Protein AF-A0A8R1DKI5-F1 (afdb_monomer_lite)

InterPro domains:
  IPR029066 PLP-binding barrel [SSF51419] (55-101)

Structure (mmCIF, N/CA/C/O backbone):
data_AF-A0A8R1DKI5-F1
#
_entry.id   AF-A0A8R1DKI5-F1
#
loop_
_atom_site.group_PDB
_atom_site.id
_atom_site.type_symbol
_atom_site.label_atom_id
_atom_site.label_alt_id
_atom_site.label_comp_id
_atom_site.label_asym_id
_atom_site.label_entity_id
_atom_site.label_seq_id
_atom_site.pdbx_PDB_ins_code
_atom_site.Cartn_x
_atom_site.Cartn_y
_atom_site.Cartn_z
_atom_site.occupancy
_atom_site.B_iso_or_equiv
_atom_site.auth_seq_id
_atom_site.auth_comp_id
_atom_site.auth_asym_id
_atom_site.auth_atom_id
_atom_site.pdbx_PDB_model_num
ATOM 1 N N . MET A 1 1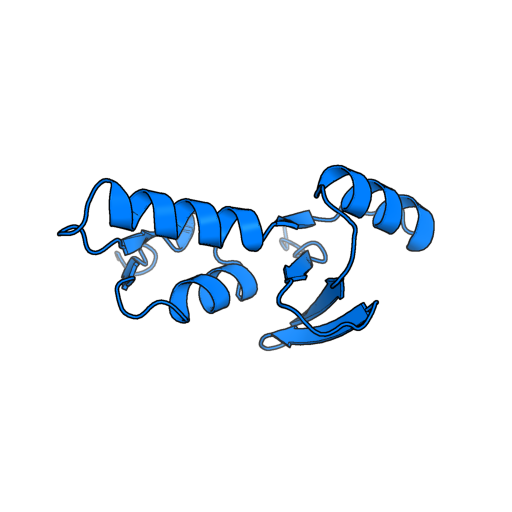 ? -4.180 -26.587 -8.953 1.00 37.59 1 MET A N 1
ATOM 2 C CA . MET A 1 1 ? -3.741 -25.347 -9.628 1.00 37.59 1 MET A CA 1
ATOM 3 C C . MET A 1 1 ? -2.994 -24.506 -8.605 1.00 37.59 1 MET A C 1
ATOM 5 O O . MET A 1 1 ? -3.625 -23.981 -7.695 1.00 37.59 1 MET A O 1
ATOM 9 N N . VAL A 1 2 ? -1.662 -24.479 -8.666 1.00 36.81 2 VAL A N 1
ATOM 10 C CA . VAL A 1 2 ? -0.843 -23.683 -7.738 1.00 36.81 2 VAL A CA 1
ATOM 11 C C . VAL A 1 2 ? -1.032 -22.215 -8.114 1.00 36.81 2 VAL A C 1
ATOM 13 O O . VAL A 1 2 ? -0.759 -21.827 -9.248 1.00 36.81 2 VAL A O 1
ATOM 16 N N . ARG A 1 3 ? -1.575 -21.405 -7.201 1.00 41.00 3 ARG A N 1
ATOM 17 C CA . ARG A 1 3 ? -1.666 -19.955 -7.398 1.00 41.00 3 ARG A CA 1
ATOM 18 C C . ARG A 1 3 ? -0.256 -19.392 -7.268 1.00 41.00 3 ARG A C 1
ATOM 20 O O . ARG A 1 3 ? 0.228 -19.197 -6.159 1.00 41.00 3 ARG A O 1
ATOM 27 N N . HIS A 1 4 ? 0.413 -19.171 -8.393 1.00 43.69 4 HIS A N 1
ATOM 28 C CA . HIS A 1 4 ? 1.669 -18.435 -8.391 1.00 43.69 4 HIS A CA 1
ATOM 29 C C . HIS A 1 4 ? 1.368 -16.974 -8.077 1.00 43.69 4 HIS A C 1
ATOM 31 O O . HIS A 1 4 ? 0.574 -16.322 -8.758 1.00 43.69 4 HIS A O 1
ATOM 37 N N . ARG A 1 5 ? 1.961 -16.483 -6.992 1.00 52.56 5 ARG A N 1
ATOM 38 C CA . ARG A 1 5 ? 1.840 -15.091 -6.589 1.00 52.56 5 ARG A CA 1
ATOM 39 C C . ARG A 1 5 ? 2.610 -14.247 -7.598 1.00 52.56 5 ARG A C 1
ATOM 41 O O . ARG A 1 5 ? 3.806 -14.461 -7.779 1.00 52.56 5 ARG A O 1
ATOM 48 N N . LEU A 1 6 ? 1.911 -13.349 -8.288 1.00 51.59 6 LEU A N 1
ATOM 49 C CA . LEU A 1 6 ? 2.558 -12.432 -9.223 1.00 51.59 6 LEU A CA 1
ATOM 50 C C . LEU A 1 6 ? 3.543 -11.536 -8.457 1.00 51.59 6 LEU A C 1
ATOM 52 O O . LEU A 1 6 ? 3.275 -11.208 -7.296 1.00 51.59 6 LEU A O 1
ATOM 56 N N . PRO A 1 7 ? 4.672 -11.152 -9.074 1.00 56.69 7 PRO A N 1
ATOM 57 C CA . PRO A 1 7 ? 5.612 -10.229 -8.456 1.00 56.69 7 PRO A CA 1
ATOM 58 C C . PRO A 1 7 ? 4.897 -8.910 -8.132 1.00 56.69 7 PRO A C 1
ATOM 60 O O . PRO A 1 7 ? 4.245 -8.312 -8.993 1.00 56.69 7 PRO A O 1
ATOM 63 N N . SER A 1 8 ? 4.986 -8.484 -6.871 1.00 54.50 8 SER A N 1
ATOM 64 C CA . SER A 1 8 ? 4.444 -7.217 -6.386 1.00 54.50 8 SER A CA 1
ATOM 65 C C . SER A 1 8 ? 5.543 -6.157 -6.353 1.00 54.50 8 SER A C 1
ATOM 67 O O . SER A 1 8 ? 6.670 -6.410 -5.929 1.00 54.50 8 SER A O 1
ATOM 69 N N . SER A 1 9 ? 5.216 -4.958 -6.829 1.00 57.88 9 SER A N 1
ATOM 70 C CA . SER A 1 9 ? 6.026 -3.753 -6.638 1.00 57.88 9 SER A CA 1
ATOM 71 C C . SER A 1 9 ? 5.224 -2.755 -5.806 1.00 57.88 9 SER A C 1
ATOM 73 O O . SER A 1 9 ? 4.026 -2.563 -6.039 1.00 57.88 9 SER A O 1
ATOM 75 N N . THR A 1 10 ? 5.879 -2.140 -4.828 1.00 54.94 10 THR A N 1
ATOM 76 C CA . THR A 1 10 ? 5.260 -1.219 -3.865 1.00 54.94 10 THR A CA 1
ATOM 77 C C . THR A 1 10 ? 5.909 0.143 -4.017 1.00 54.94 10 THR A C 1
ATOM 79 O O . THR A 1 10 ? 7.070 0.232 -4.364 1.00 54.94 10 THR A O 1
ATOM 82 N N . TYR A 1 11 ? 5.189 1.225 -3.776 1.00 52.53 11 TYR A N 1
ATOM 83 C CA . TYR A 1 11 ? 5.736 2.581 -3.809 1.00 52.53 11 TYR A CA 1
ATOM 84 C C . TYR A 1 11 ? 5.692 3.201 -2.411 1.00 52.53 11 TYR A C 1
ATOM 86 O O . TYR A 1 11 ? 4.684 3.029 -1.744 1.00 52.53 11 TYR A O 1
ATOM 94 N N . TYR A 1 12 ? 6.714 3.936 -1.972 1.00 47.25 12 TYR A N 1
ATOM 95 C CA . TYR A 1 12 ? 6.698 4.729 -0.732 1.00 47.25 12 TYR A CA 1
ATOM 96 C C . TYR A 1 12 ? 7.371 6.085 -1.000 1.00 47.25 12 TYR A C 1
ATOM 98 O O . TYR A 1 12 ? 8.302 6.155 -1.797 1.00 47.25 12 TYR A O 1
ATOM 106 N N . THR A 1 13 ? 6.917 7.176 -0.376 1.00 43.81 13 THR A N 1
ATOM 107 C CA . THR A 1 13 ? 7.620 8.476 -0.427 1.00 43.81 13 THR A CA 1
ATOM 108 C C . THR A 1 13 ? 7.462 9.261 0.869 1.00 43.81 13 THR A C 1
ATOM 110 O O . THR A 1 13 ? 6.373 9.739 1.182 1.00 43.81 13 THR A O 1
ATOM 113 N N . PRO A 1 14 ? 8.576 9.483 1.579 1.00 46.34 14 PRO A N 1
ATOM 114 C CA . PRO A 1 14 ? 8.761 10.673 2.403 1.00 46.34 14 PRO A CA 1
ATOM 115 C C . PRO A 1 14 ? 10.112 11.350 2.125 1.00 46.34 14 PRO A C 1
ATOM 117 O O . PRO A 1 14 ? 11.020 10.772 1.531 1.00 46.34 14 PRO A O 1
ATOM 120 N N . ALA A 1 15 ? 10.210 12.619 2.529 1.00 40.31 15 ALA A N 1
ATOM 121 C CA . ALA A 1 15 ? 11.231 13.572 2.095 1.00 40.31 15 ALA A CA 1
ATOM 122 C C . ALA A 1 15 ? 12.684 13.117 2.357 1.00 40.31 15 ALA A C 1
ATOM 124 O O . ALA A 1 15 ? 13.049 12.877 3.507 1.00 40.31 15 ALA A O 1
ATOM 125 N N . GLY A 1 16 ? 13.516 13.086 1.299 1.00 44.72 16 GLY A N 1
ATOM 126 C CA . GLY A 1 16 ? 14.975 12.924 1.429 1.00 44.72 16 GLY A CA 1
ATOM 127 C C . GLY A 1 16 ? 15.762 12.185 0.328 1.00 44.72 16 GLY A C 1
ATOM 128 O O . GLY A 1 16 ? 16.975 12.167 0.458 1.00 44.72 16 GLY A O 1
ATOM 129 N N . GLU A 1 17 ? 15.119 11.642 -0.722 1.00 51.38 17 GLU A N 1
ATOM 130 C CA . GLU A 1 17 ? 15.697 10.941 -1.912 1.00 51.38 17 GLU A CA 1
ATOM 131 C C . GLU A 1 17 ? 16.577 9.690 -1.652 1.00 51.38 17 GLU A C 1
ATOM 133 O O . GLU A 1 17 ? 17.573 9.748 -0.930 1.00 51.38 17 GLU A O 1
ATOM 138 N N . PRO A 1 18 ? 16.230 8.521 -2.243 1.00 50.69 18 PRO A N 1
ATOM 139 C CA . PRO A 1 18 ? 16.868 8.071 -3.498 1.00 50.69 18 PRO A CA 1
ATOM 140 C C . PRO A 1 18 ? 15.929 7.303 -4.467 1.00 50.69 18 PRO A C 1
ATOM 142 O O . PRO A 1 18 ? 14.863 6.831 -4.088 1.00 50.69 18 PRO A O 1
ATOM 145 N N . GLU A 1 19 ? 16.363 7.143 -5.724 1.00 57.66 19 GLU A N 1
ATOM 146 C CA . GLU A 1 19 ? 15.528 6.772 -6.885 1.00 57.66 19 GLU A CA 1
ATOM 147 C C . GLU A 1 19 ? 14.969 5.329 -6.879 1.00 57.66 19 GLU A C 1
ATOM 149 O O . GLU A 1 19 ? 13.875 5.109 -7.386 1.00 57.66 19 GLU A O 1
ATOM 154 N N . TRP A 1 20 ? 15.666 4.348 -6.290 1.00 53.81 20 TRP A N 1
ATOM 155 C CA . TRP A 1 20 ? 15.218 2.947 -6.175 1.00 53.81 20 TRP A CA 1
ATOM 156 C C . TRP A 1 20 ? 15.771 2.292 -4.903 1.00 53.81 20 TRP A C 1
ATOM 158 O O . TRP A 1 20 ? 16.986 2.276 -4.697 1.00 53.81 20 TRP A O 1
ATOM 168 N N . SER A 1 21 ? 14.915 1.656 -4.100 1.00 57.22 21 SER A N 1
ATOM 169 C CA . SER A 1 21 ? 15.323 0.734 -3.034 1.00 57.22 21 SER A CA 1
ATOM 170 C C . SER A 1 21 ? 14.729 -0.658 -3.272 1.00 57.22 21 SER A C 1
ATOM 172 O O . SER A 1 21 ? 13.596 -0.826 -3.726 1.00 57.22 21 SER A O 1
ATOM 174 N N . ARG A 1 22 ? 15.519 -1.703 -3.000 1.00 58.12 22 ARG A N 1
ATOM 175 C CA . ARG A 1 22 ? 14.990 -3.063 -2.837 1.00 58.12 22 ARG A CA 1
ATOM 176 C C . ARG A 1 22 ? 14.837 -3.311 -1.354 1.00 58.12 22 ARG A C 1
ATOM 178 O O . ARG A 1 22 ? 15.830 -3.331 -0.632 1.00 58.12 22 ARG A O 1
ATOM 185 N N . GLU A 1 23 ? 13.607 -3.527 -0.930 1.00 64.56 23 GLU A N 1
ATOM 186 C CA . GLU A 1 23 ? 13.293 -3.805 0.462 1.00 64.56 23 GLU A CA 1
ATOM 187 C C . GLU A 1 23 ? 12.795 -5.242 0.593 1.00 64.56 23 GLU A C 1
ATOM 189 O O . GLU A 1 23 ? 12.071 -5.759 -0.265 1.00 64.56 23 GLU A O 1
ATOM 194 N N . GLN A 1 24 ? 13.228 -5.910 1.662 1.00 59.81 24 GLN A N 1
ATOM 195 C CA . GLN A 1 24 ? 12.722 -7.230 2.008 1.00 59.81 24 GLN A CA 1
ATOM 196 C C . GLN A 1 24 ? 11.540 -7.092 2.958 1.00 59.81 24 GLN A C 1
ATOM 198 O O . GLN A 1 24 ? 11.665 -6.538 4.049 1.00 59.81 24 GLN A O 1
ATOM 203 N N . PHE A 1 25 ? 10.402 -7.647 2.553 1.00 60.97 25 PHE A N 1
ATOM 204 C CA . PHE A 1 25 ? 9.213 -7.769 3.384 1.00 60.97 25 PHE A CA 1
ATOM 205 C C . PHE A 1 25 ? 8.883 -9.252 3.559 1.00 60.97 25 PHE A C 1
ATOM 207 O O . PHE A 1 25 ? 8.311 -9.900 2.678 1.00 60.97 25 PHE A O 1
ATOM 214 N N . GLY A 1 26 ? 9.275 -9.806 4.710 1.00 64.75 26 GLY A N 1
ATOM 215 C CA . GLY A 1 26 ? 9.267 -11.255 4.917 1.00 64.75 26 GLY A CA 1
ATOM 216 C C . GLY A 1 26 ? 10.220 -11.937 3.932 1.00 64.75 26 GLY A C 1
ATOM 217 O O . GLY A 1 26 ? 11.350 -11.496 3.769 1.00 64.75 26 GLY A O 1
ATOM 218 N N . GLU A 1 27 ? 9.756 -12.978 3.238 1.00 60.41 27 GLU A N 1
ATOM 219 C CA . GLU A 1 27 ? 10.537 -13.654 2.186 1.00 60.41 27 GLU A CA 1
ATOM 220 C C . GLU A 1 27 ? 10.457 -12.955 0.815 1.00 60.41 27 GLU A C 1
ATOM 222 O O . GLU A 1 27 ? 11.065 -13.405 -0.157 1.00 60.41 27 GLU A O 1
ATOM 227 N N . GLN A 1 28 ? 9.688 -11.867 0.693 1.00 60.62 28 GLN A N 1
ATOM 228 C CA . GLN A 1 28 ? 9.473 -11.195 -0.585 1.00 60.62 28 GLN A CA 1
ATOM 229 C C . GLN A 1 28 ? 10.396 -9.996 -0.745 1.00 60.62 28 GLN A C 1
ATOM 231 O O . GLN A 1 28 ? 10.415 -9.088 0.082 1.00 60.62 28 GLN A O 1
ATOM 236 N N . SER A 1 29 ? 11.126 -9.970 -1.857 1.00 59.69 29 SER A N 1
ATOM 237 C CA . SER A 1 29 ? 11.808 -8.760 -2.309 1.00 59.69 29 SER A CA 1
ATOM 238 C C . SER A 1 29 ? 10.828 -7.911 -3.103 1.00 59.69 29 SER A C 1
ATOM 240 O O . SER A 1 29 ? 10.291 -8.372 -4.110 1.00 59.69 29 SER A O 1
ATOM 242 N N . ILE A 1 30 ? 10.615 -6.679 -2.659 1.00 66.19 30 ILE A N 1
ATOM 243 C CA . ILE A 1 30 ? 9.770 -5.711 -3.347 1.00 66.19 30 ILE A CA 1
ATOM 244 C C . ILE A 1 30 ? 10.641 -4.556 -3.824 1.00 66.19 30 ILE A C 1
ATOM 246 O O . ILE A 1 30 ? 11.505 -4.057 -3.100 1.00 66.19 30 ILE A O 1
ATOM 250 N N . ALA A 1 31 ? 10.424 -4.155 -5.074 1.00 64.19 31 ALA A N 1
ATOM 251 C CA . ALA A 1 31 ? 10.986 -2.920 -5.592 1.00 64.19 31 ALA A CA 1
ATOM 252 C C . ALA A 1 31 ? 10.149 -1.758 -5.061 1.00 64.19 31 ALA A C 1
ATOM 254 O O . ALA A 1 31 ? 8.940 -1.724 -5.305 1.00 64.19 31 ALA A O 1
ATOM 255 N N . VAL A 1 32 ? 10.810 -0.853 -4.340 1.00 65.25 32 VAL A N 1
ATOM 256 C CA . VAL A 1 32 ? 10.252 0.406 -3.870 1.00 65.25 32 VAL A CA 1
ATOM 257 C C . VAL A 1 32 ? 10.873 1.539 -4.662 1.00 65.25 32 VAL A C 1
ATOM 259 O O . VAL A 1 32 ? 12.080 1.764 -4.632 1.00 65.25 32 VAL A O 1
ATOM 262 N N . LEU A 1 33 ? 10.041 2.238 -5.426 1.00 62.06 33 LEU A N 1
ATOM 263 C CA . LEU A 1 33 ? 10.462 3.451 -6.114 1.00 62.06 33 LEU A CA 1
ATOM 264 C C . LEU A 1 33 ? 10.095 4.627 -5.228 1.00 62.06 33 LEU A C 1
ATOM 266 O O . LEU A 1 33 ? 8.925 4.795 -4.903 1.00 62.06 33 LEU A O 1
ATOM 270 N N . SER A 1 34 ? 11.077 5.430 -4.850 1.00 56.69 34 SER A N 1
ATOM 271 C CA . SER A 1 34 ? 10.845 6.693 -4.157 1.00 56.69 34 SER A CA 1
ATOM 272 C C . SER A 1 34 ? 11.266 7.801 -5.119 1.00 56.69 34 SER A C 1
ATOM 274 O O . SER A 1 34 ? 12.384 7.794 -5.619 1.00 56.69 34 SER A O 1
ATOM 276 N N . GLY A 1 35 ? 10.361 8.715 -5.475 1.00 55.72 35 GLY A N 1
ATOM 277 C CA . GLY A 1 35 ? 10.673 9.756 -6.461 1.00 55.72 35 GLY A CA 1
ATOM 278 C C . GLY A 1 35 ? 9.454 10.390 -7.122 1.00 55.72 35 GLY A C 1
ATOM 279 O O . GLY A 1 35 ? 8.311 10.034 -6.826 1.00 55.72 35 GLY A O 1
ATOM 280 N N . ALA A 1 36 ? 9.713 11.325 -8.042 1.00 54.44 36 ALA A N 1
ATOM 281 C CA . ALA A 1 36 ? 8.746 12.221 -8.692 1.00 54.44 36 ALA A CA 1
ATOM 282 C C . ALA A 1 36 ? 7.692 11.549 -9.601 1.00 54.44 36 ALA A C 1
ATOM 284 O O . ALA A 1 36 ? 6.986 12.242 -10.335 1.00 54.44 36 ALA A O 1
ATOM 285 N N . TYR A 1 37 ? 7.546 10.225 -9.549 1.00 58.03 37 TYR A N 1
ATOM 286 C CA . TYR A 1 37 ? 6.459 9.511 -10.211 1.00 58.03 37 TYR A CA 1
ATOM 287 C C . TYR A 1 37 ? 5.167 9.759 -9.438 1.00 58.03 37 TYR A C 1
ATOM 289 O O . TYR A 1 37 ? 4.916 9.165 -8.393 1.00 58.03 37 TYR A O 1
ATOM 297 N N . ARG A 1 38 ? 4.345 10.681 -9.939 1.00 63.56 38 ARG A N 1
ATOM 298 C CA . ARG A 1 38 ? 3.142 11.152 -9.237 1.00 63.56 38 ARG A CA 1
ATOM 299 C C . ARG A 1 38 ? 1.925 10.240 -9.431 1.00 63.56 38 ARG A C 1
ATOM 301 O O . ARG A 1 38 ? 0.849 10.571 -8.939 1.00 63.56 38 ARG A O 1
ATOM 308 N N . ASN A 1 39 ? 2.058 9.128 -10.162 1.00 74.50 39 ASN A N 1
ATOM 309 C CA . ASN A 1 39 ? 0.922 8.310 -10.584 1.00 74.50 39 ASN A CA 1
ATOM 310 C C . ASN A 1 39 ? 1.271 6.805 -10.704 1.00 74.50 39 ASN A C 1
ATOM 312 O O . ASN A 1 39 ? 2.205 6.460 -11.436 1.00 74.50 39 ASN A O 1
ATOM 316 N N . PRO A 1 40 ? 0.493 5.882 -10.094 1.00 79.88 40 PRO A N 1
ATOM 317 C CA . PRO A 1 40 ? 0.691 4.432 -10.242 1.00 79.88 40 PRO A CA 1
ATOM 318 C C . PRO A 1 40 ? 0.616 3.927 -11.696 1.00 79.88 40 PRO A C 1
ATOM 320 O O . PRO A 1 40 ? 1.214 2.904 -12.024 1.00 79.88 40 PRO A O 1
ATOM 323 N N . ILE A 1 41 ? -0.069 4.643 -12.596 1.00 84.69 41 ILE A N 1
ATOM 324 C CA . ILE A 1 41 ? -0.118 4.316 -14.031 1.00 84.69 41 ILE A CA 1
ATOM 325 C C . ILE A 1 41 ? 1.246 4.541 -14.695 1.00 84.69 41 ILE A C 1
ATOM 327 O O . ILE A 1 41 ? 1.672 3.738 -15.523 1.00 84.69 41 ILE A O 1
ATOM 331 N N . GLU A 1 42 ? 1.939 5.627 -14.355 1.00 81.00 42 GLU A N 1
ATOM 332 C CA . GLU A 1 42 ? 3.264 5.931 -14.911 1.00 81.00 42 GLU A CA 1
ATOM 333 C C . GLU A 1 42 ? 4.306 4.936 -14.412 1.00 81.00 42 GLU A C 1
ATOM 335 O O . GLU A 1 42 ? 5.110 4.449 -15.202 1.00 81.00 42 GLU A O 1
ATOM 340 N N . MET A 1 43 ? 4.211 4.551 -13.138 1.00 78.44 43 MET A N 1
ATOM 341 C CA . MET A 1 43 ? 4.970 3.436 -12.581 1.00 78.44 43 MET A CA 1
ATOM 342 C C . MET A 1 43 ? 4.733 2.149 -13.378 1.00 78.44 43 MET A C 1
ATOM 344 O O . MET A 1 43 ? 5.686 1.511 -13.819 1.00 78.44 43 MET A O 1
ATOM 348 N N . ALA A 1 44 ? 3.470 1.769 -13.593 1.00 83.44 44 ALA A N 1
ATOM 349 C CA . ALA A 1 44 ? 3.155 0.554 -14.336 1.00 83.44 44 ALA A CA 1
ATOM 350 C C . ALA A 1 44 ? 3.757 0.586 -15.750 1.00 83.44 44 ALA A C 1
ATOM 352 O O . ALA A 1 44 ? 4.338 -0.400 -16.197 1.00 83.44 44 ALA A O 1
ATOM 353 N N . ARG A 1 45 ? 3.690 1.736 -16.435 1.00 84.31 45 ARG A N 1
ATOM 354 C CA . ARG A 1 45 ? 4.339 1.927 -17.742 1.00 84.31 45 ARG A CA 1
ATOM 355 C C . ARG A 1 45 ? 5.857 1.784 -17.660 1.00 84.31 45 ARG A C 1
ATOM 357 O O . ARG A 1 45 ? 6.431 1.113 -18.511 1.00 84.31 45 ARG A O 1
ATOM 364 N N . HIS A 1 46 ? 6.490 2.381 -16.651 1.00 78.62 46 HIS A N 1
ATOM 365 C CA . HIS A 1 46 ? 7.931 2.275 -16.443 1.00 78.62 46 HIS A CA 1
ATOM 366 C C . HIS A 1 46 ? 8.356 0.815 -16.232 1.00 78.62 46 HIS A C 1
ATOM 368 O O . HIS A 1 46 ? 9.232 0.322 -16.935 1.00 78.62 46 HIS A O 1
ATOM 374 N N . VAL A 1 47 ? 7.703 0.098 -15.312 1.00 77.50 47 VAL A N 1
ATOM 375 C CA . VAL A 1 47 ? 7.995 -1.318 -15.034 1.00 77.50 47 VAL A CA 1
ATOM 376 C C . VAL A 1 47 ? 7.807 -2.170 -16.289 1.00 77.50 47 VAL A C 1
ATOM 378 O O . VAL A 1 47 ? 8.685 -2.964 -16.622 1.00 77.50 47 VAL A O 1
ATOM 381 N N . ALA A 1 48 ? 6.712 -1.967 -17.029 1.00 82.06 48 ALA A N 1
ATOM 382 C CA . ALA A 1 48 ? 6.450 -2.695 -18.269 1.00 82.06 48 ALA A CA 1
ATOM 383 C C . ALA A 1 48 ? 7.531 -2.459 -19.340 1.00 82.06 48 ALA A C 1
ATOM 385 O O . ALA A 1 48 ? 7.906 -3.396 -20.040 1.00 82.06 48 ALA A O 1
ATOM 386 N N . ALA A 1 49 ? 8.049 -1.232 -19.457 1.00 81.94 49 ALA A N 1
ATOM 387 C CA . ALA A 1 49 ? 9.110 -0.900 -20.407 1.00 81.94 49 ALA A CA 1
ATOM 388 C C . ALA A 1 49 ? 10.488 -1.447 -19.984 1.00 81.94 49 ALA A C 1
ATOM 390 O O . ALA A 1 49 ? 11.270 -1.855 -20.839 1.00 81.94 49 ALA A O 1
ATOM 391 N N . SER A 1 50 ? 10.780 -1.476 -18.679 1.00 72.94 50 SER A N 1
ATOM 392 C CA . SER A 1 50 ? 12.111 -1.796 -18.141 1.00 72.94 50 SER A CA 1
ATOM 393 C C . SER A 1 50 ? 12.328 -3.282 -17.824 1.00 72.94 50 SER A C 1
ATOM 395 O O . SER A 1 50 ? 13.460 -3.757 -17.871 1.00 72.94 50 SER A O 1
ATOM 397 N N . CYS A 1 51 ? 11.282 -4.043 -17.480 1.00 68.12 51 CYS A N 1
ATOM 398 C CA . CYS A 1 51 ? 11.446 -5.418 -16.985 1.00 68.12 51 CYS A CA 1
ATOM 399 C C . CYS A 1 51 ? 11.736 -6.468 -18.069 1.00 68.12 51 CYS A C 1
ATOM 401 O O . CYS A 1 51 ? 12.079 -7.596 -17.714 1.00 68.12 51 CYS A O 1
ATOM 403 N N . GLY A 1 52 ? 11.544 -6.158 -19.360 1.00 65.69 52 GLY A N 1
ATOM 404 C CA . GLY A 1 52 ? 11.737 -7.100 -20.481 1.00 65.69 52 GLY A CA 1
ATOM 405 C C . GLY A 1 52 ? 10.857 -8.364 -20.437 1.00 65.69 52 GLY A C 1
ATOM 406 O O . GLY A 1 52 ? 10.948 -9.227 -21.308 1.00 65.69 52 GLY A O 1
ATOM 407 N N . SER A 1 53 ? 10.003 -8.481 -19.420 1.00 74.50 53 SER A N 1
ATOM 408 C CA . SER A 1 53 ? 9.095 -9.590 -19.166 1.00 74.50 53 SER A CA 1
ATOM 409 C C . SER A 1 53 ? 7.683 -9.183 -19.555 1.00 74.50 53 SER A C 1
ATOM 411 O O . SER A 1 53 ? 7.213 -8.112 -19.183 1.00 74.50 53 SER A O 1
ATOM 413 N N . HIS A 1 54 ? 6.985 -10.076 -20.252 1.00 78.12 54 HIS A N 1
ATOM 414 C CA . HIS A 1 54 ? 5.576 -9.906 -20.617 1.00 78.12 54 HIS A CA 1
ATOM 415 C C . HIS A 1 54 ? 4.618 -10.514 -19.578 1.00 78.12 54 HIS A C 1
ATOM 417 O O . HIS A 1 54 ? 3.425 -10.654 -19.841 1.00 78.12 54 HIS A O 1
ATOM 423 N N . GLN A 1 55 ? 5.129 -10.930 -18.414 1.00 79.69 55 GLN A N 1
ATOM 424 C CA . GLN A 1 55 ? 4.295 -11.472 -17.343 1.00 79.69 55 GLN A CA 1
ATOM 425 C C . GLN A 1 55 ? 3.488 -10.356 -16.663 1.00 79.69 55 GLN A C 1
ATOM 427 O O . GLN A 1 55 ? 4.009 -9.254 -16.477 1.00 79.69 55 GLN A O 1
ATOM 432 N N . PRO A 1 56 ? 2.235 -10.624 -16.255 1.00 82.19 56 PRO A N 1
ATOM 433 C CA . PRO A 1 56 ? 1.445 -9.650 -15.516 1.00 82.19 56 PRO A CA 1
ATOM 434 C C . PRO A 1 56 ? 2.076 -9.359 -14.146 1.00 82.19 56 PRO A C 1
ATOM 436 O O . PRO A 1 56 ? 2.643 -10.242 -13.501 1.00 82.19 56 PRO A O 1
ATOM 439 N N . PHE A 1 57 ? 1.935 -8.118 -13.686 1.00 81.56 57 PHE A N 1
ATOM 440 C CA . PHE A 1 57 ? 2.445 -7.645 -12.399 1.00 81.56 57 PHE A CA 1
ATOM 441 C C . PHE A 1 57 ? 1.430 -6.716 -11.722 1.00 81.56 57 PHE A C 1
ATOM 443 O O . PHE A 1 57 ? 0.520 -6.194 -12.370 1.00 81.56 57 PHE A O 1
ATOM 450 N N . PHE A 1 58 ? 1.591 -6.505 -10.413 1.00 83.38 58 PHE A N 1
ATOM 451 C CA . PHE A 1 58 ? 0.785 -5.559 -9.637 1.00 83.38 58 PHE A CA 1
ATOM 452 C C . PHE A 1 58 ? 1.610 -4.342 -9.209 1.00 83.38 58 PHE A C 1
ATOM 454 O O . PHE A 1 58 ? 2.791 -4.467 -8.884 1.00 83.38 58 PHE A O 1
ATOM 461 N N . VAL A 1 59 ? 0.952 -3.181 -9.151 1.00 82.06 59 VAL A N 1
ATOM 462 C CA . VAL A 1 59 ? 1.493 -1.931 -8.597 1.00 82.06 59 VAL A CA 1
ATOM 463 C C . VAL A 1 59 ? 0.628 -1.507 -7.414 1.00 82.06 59 VAL A C 1
ATOM 465 O O . VAL A 1 59 ? -0.593 -1.422 -7.547 1.00 82.06 59 VAL A O 1
ATOM 468 N N . MET A 1 60 ? 1.254 -1.232 -6.269 1.00 83.56 60 MET A N 1
ATOM 469 C CA . MET A 1 60 ? 0.580 -0.739 -5.066 1.00 83.56 60 MET A CA 1
ATOM 470 C C . MET A 1 60 ? 0.944 0.725 -4.787 1.00 83.56 60 MET A C 1
ATOM 472 O O . MET A 1 60 ? 2.114 1.049 -4.591 1.00 83.56 60 MET A O 1
ATOM 476 N N . ASP A 1 61 ? -0.068 1.595 -4.722 1.00 85.31 61 ASP A N 1
ATOM 477 C CA . ASP A 1 61 ? 0.064 2.987 -4.269 1.00 85.31 61 ASP A CA 1
ATOM 478 C C . ASP A 1 61 ? -0.123 3.054 -2.742 1.00 85.31 61 ASP A C 1
ATOM 480 O O . ASP A 1 61 ? -1.250 3.090 -2.241 1.00 85.31 61 ASP A O 1
ATOM 484 N N . VAL A 1 62 ? 0.981 3.047 -1.989 1.00 80.75 62 VAL A N 1
ATOM 485 C CA . VAL A 1 62 ? 0.943 3.150 -0.516 1.00 80.75 62 VAL A CA 1
ATOM 486 C C . VAL A 1 62 ? 0.446 4.511 -0.060 1.00 80.75 62 VAL A C 1
ATOM 488 O O . VAL A 1 62 ? -0.324 4.589 0.895 1.00 80.75 62 VAL A O 1
ATOM 491 N N . ALA A 1 63 ? 0.787 5.577 -0.781 1.00 79.56 63 ALA A N 1
ATOM 492 C CA . ALA A 1 63 ? 0.328 6.912 -0.436 1.00 79.56 63 ALA A CA 1
ATOM 493 C C . ALA A 1 63 ? -1.208 7.012 -0.533 1.00 79.56 63 ALA A C 1
ATOM 495 O O . ALA A 1 63 ? -1.835 7.727 0.247 1.00 79.56 63 ALA A O 1
ATOM 496 N N . ALA A 1 64 ? -1.853 6.277 -1.446 1.00 86.25 64 ALA A N 1
ATOM 497 C CA . ALA A 1 64 ? -3.315 6.174 -1.480 1.00 86.25 64 ALA A CA 1
ATOM 498 C C . ALA A 1 64 ? -3.895 5.480 -0.241 1.00 86.25 64 ALA A C 1
ATOM 500 O O . ALA A 1 64 ? -4.949 5.898 0.244 1.00 86.25 64 ALA A O 1
ATOM 501 N N . ILE A 1 65 ? -3.217 4.452 0.275 1.00 88.75 65 ILE A N 1
ATOM 502 C CA . ILE A 1 65 ? -3.620 3.750 1.500 1.00 88.75 65 ILE A CA 1
ATOM 503 C C . ILE A 1 65 ? -3.541 4.713 2.689 1.00 88.75 65 ILE A C 1
ATOM 505 O O . ILE A 1 65 ? -4.532 4.878 3.400 1.00 88.75 65 ILE A O 1
ATOM 509 N N . GLU A 1 66 ? -2.420 5.419 2.849 1.00 86.75 66 GLU A N 1
ATOM 510 C CA . GLU A 1 66 ? -2.230 6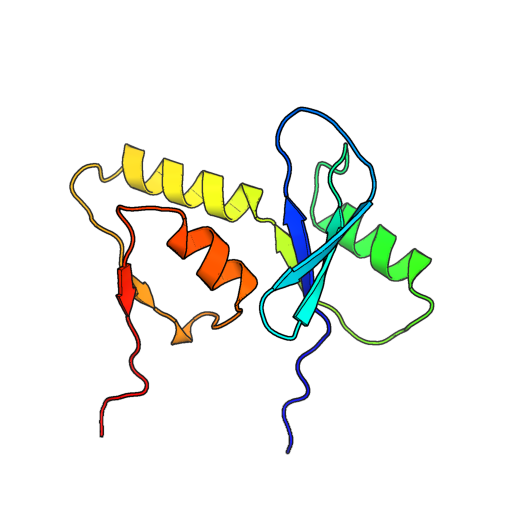.413 3.915 1.00 86.75 66 GLU A CA 1
ATOM 511 C C . GLU A 1 66 ? -3.262 7.544 3.841 1.00 86.75 66 GLU A C 1
ATOM 513 O O . GLU A 1 66 ? -3.938 7.829 4.830 1.00 86.75 66 GLU A O 1
ATOM 518 N N . ARG A 1 67 ? -3.483 8.128 2.652 1.00 89.69 67 ARG A N 1
ATOM 519 C CA . ARG A 1 67 ? -4.526 9.152 2.444 1.00 89.69 67 ARG A CA 1
ATOM 520 C C . ARG A 1 67 ? -5.914 8.647 2.836 1.00 89.69 67 ARG A C 1
ATOM 522 O O . ARG A 1 67 ? -6.729 9.414 3.348 1.00 89.69 67 ARG A O 1
ATOM 529 N N . ARG A 1 68 ? -6.214 7.369 2.581 1.00 92.62 68 ARG A N 1
ATOM 530 C CA . ARG A 1 68 ? -7.516 6.779 2.912 1.00 92.62 68 ARG A CA 1
ATOM 531 C C . ARG A 1 68 ? -7.676 6.546 4.411 1.00 92.62 68 ARG A C 1
ATOM 533 O O . ARG A 1 68 ? -8.774 6.771 4.918 1.00 92.62 68 ARG A O 1
ATOM 540 N N . LEU A 1 69 ? -6.615 6.125 5.099 1.00 92.31 69 LEU A N 1
ATOM 541 C CA . LEU A 1 69 ? -6.601 6.011 6.558 1.00 92.31 69 LEU A CA 1
ATOM 542 C C . LEU A 1 69 ? -6.789 7.378 7.214 1.00 92.31 69 LEU A C 1
ATOM 544 O O . LEU A 1 69 ? -7.634 7.517 8.093 1.00 92.31 69 LEU A O 1
ATOM 548 N N . GLU A 1 70 ? -6.084 8.398 6.728 1.00 92.62 70 GLU A N 1
ATOM 549 C CA . GLU A 1 70 ? -6.225 9.761 7.240 1.00 92.62 70 GLU A CA 1
ATOM 550 C C . GLU A 1 70 ? -7.649 10.294 7.046 1.00 92.62 70 GLU A C 1
ATOM 552 O O . GLU A 1 70 ? -8.284 10.762 7.990 1.00 92.62 70 GLU A O 1
ATOM 557 N N . ALA A 1 71 ? -8.217 10.126 5.849 1.00 95.06 71 ALA A N 1
ATOM 558 C CA . ALA A 1 71 ? -9.606 10.498 5.594 1.00 95.06 71 ALA A CA 1
ATOM 559 C C . ALA A 1 71 ? -10.586 9.770 6.532 1.00 95.06 71 ALA A C 1
ATOM 561 O O . ALA A 1 71 ? -11.556 10.365 7.000 1.00 95.06 71 ALA A O 1
ATOM 562 N N . LEU A 1 72 ? -10.339 8.491 6.833 1.00 94.44 72 LEU A N 1
ATOM 563 C CA . LEU A 1 72 ? -11.167 7.722 7.759 1.00 94.44 72 LEU A CA 1
ATOM 564 C C . LEU A 1 72 ? -11.080 8.276 9.189 1.00 94.44 72 LEU A C 1
ATOM 566 O O . LEU A 1 72 ? -12.120 8.424 9.828 1.00 94.44 72 LEU A O 1
ATOM 570 N N . ARG A 1 73 ? -9.882 8.642 9.661 1.00 93.38 73 ARG A N 1
ATOM 571 C CA . ARG A 1 73 ? -9.671 9.266 10.979 1.00 93.38 73 ARG A CA 1
ATOM 572 C C . ARG A 1 73 ? -10.382 10.609 11.098 1.00 93.38 73 ARG A C 1
ATOM 574 O O . ARG A 1 73 ? -11.057 10.855 12.094 1.00 93.38 73 ARG A O 1
ATOM 581 N N . VAL A 1 74 ? -10.286 11.447 10.065 1.00 95.56 74 VAL A N 1
ATOM 582 C CA . VAL A 1 74 ? -10.945 12.761 10.027 1.00 95.56 74 VAL A CA 1
ATOM 583 C C . VAL A 1 74 ? -12.468 12.617 10.019 1.00 95.56 74 VAL A C 1
ATOM 585 O O . VAL A 1 74 ? -13.159 13.298 10.775 1.00 95.56 74 VAL A O 1
ATOM 588 N N . CYS A 1 75 ? -13.011 11.722 9.190 1.00 97.50 75 CYS A N 1
ATOM 589 C CA . CYS A 1 75 ? -14.459 11.536 9.084 1.00 97.50 75 CYS A CA 1
ATOM 590 C C . CYS A 1 75 ? -15.062 10.785 10.281 1.00 97.50 75 CYS A C 1
ATOM 592 O O . CYS A 1 75 ? -16.214 11.031 10.639 1.00 97.50 75 CYS A O 1
ATOM 594 N N . PHE A 1 76 ? -14.309 9.872 10.899 1.00 95.69 76 PHE A N 1
ATOM 595 C CA . PHE A 1 76 ? -14.789 8.987 11.960 1.00 95.69 76 PHE A CA 1
ATOM 596 C C . PHE A 1 76 ? -13.782 8.887 13.120 1.00 95.69 76 PHE A C 1
ATOM 598 O O . PHE A 1 76 ? -13.263 7.806 13.396 1.00 95.69 76 PHE A O 1
ATOM 605 N N . PRO A 1 77 ? -13.557 9.965 13.891 1.00 93.25 77 PRO A N 1
ATOM 606 C CA . PRO A 1 77 ? -12.477 10.038 14.888 1.00 93.25 77 PRO A CA 1
ATOM 607 C C . PRO A 1 77 ? -12.609 9.057 16.063 1.00 93.25 77 PRO A C 1
ATOM 609 O O . PRO A 1 77 ? -11.673 8.868 16.831 1.00 93.25 77 PRO A O 1
ATOM 612 N N . ARG A 1 78 ? -13.786 8.446 16.243 1.00 94.44 78 ARG A N 1
ATOM 613 C CA . ARG A 1 78 ? -14.051 7.444 17.290 1.00 94.44 78 ARG A CA 1
ATOM 614 C C . ARG A 1 78 ? -14.048 6.005 16.766 1.00 94.44 78 ARG A C 1
ATOM 616 O O . ARG A 1 78 ? -14.150 5.076 17.563 1.00 94.44 78 ARG A O 1
ATOM 623 N N . LEU A 1 79 ? -13.979 5.813 15.448 1.00 93.12 79 LEU A N 1
ATOM 624 C CA . LEU A 1 79 ? -13.952 4.494 14.830 1.00 93.12 79 LEU A CA 1
ATOM 625 C C . LEU A 1 79 ? -12.533 3.932 14.911 1.00 93.12 79 LEU A C 1
ATOM 627 O O . LEU A 1 79 ? -11.590 4.568 14.456 1.00 93.12 79 LEU A O 1
ATOM 631 N N . ARG A 1 80 ? -12.398 2.710 15.428 1.00 91.12 80 ARG A N 1
ATOM 632 C CA . ARG A 1 80 ? -11.172 1.919 15.288 1.00 91.12 80 ARG A CA 1
ATOM 633 C C . ARG A 1 80 ? -11.355 0.939 14.1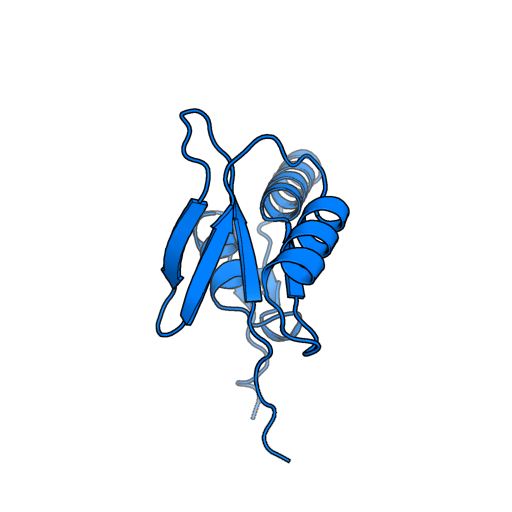33 1.00 91.12 80 ARG A C 1
ATOM 635 O O . ARG A 1 80 ? -12.123 -0.014 14.295 1.00 91.12 80 ARG A O 1
ATOM 642 N N . PRO A 1 81 ? -10.754 1.178 12.955 1.00 93.38 81 PRO A N 1
ATOM 643 C CA . PRO A 1 81 ? -10.929 0.291 11.818 1.00 93.38 81 PRO A CA 1
ATOM 644 C C . PRO A 1 81 ? -10.363 -1.105 12.104 1.00 93.38 81 PRO A C 1
ATOM 646 O O . PRO A 1 81 ? -9.334 -1.273 12.762 1.00 93.38 81 PRO A O 1
ATOM 649 N N . SER A 1 82 ? -11.037 -2.116 11.563 1.00 94.88 82 SER A N 1
ATOM 650 C CA . SER A 1 82 ? -10.522 -3.479 11.494 1.00 94.88 82 SER A CA 1
ATOM 651 C C . SER A 1 82 ? -10.435 -3.890 10.031 1.00 94.88 82 SER A C 1
ATOM 653 O O . SER A 1 82 ? -11.448 -3.929 9.331 1.00 94.88 82 SER A O 1
ATOM 655 N N . TYR A 1 83 ? -9.219 -4.110 9.537 1.00 94.31 83 TYR A N 1
ATOM 656 C CA . TYR A 1 83 ? -8.984 -4.497 8.155 1.00 94.31 83 TYR A CA 1
ATOM 657 C C . TYR A 1 83 ? -9.213 -5.998 7.982 1.00 94.31 83 TYR A C 1
ATOM 659 O O . TYR A 1 83 ? -8.545 -6.818 8.610 1.00 94.31 83 TYR A O 1
ATOM 667 N N . ALA A 1 84 ? -10.134 -6.364 7.094 1.00 94.06 84 ALA A N 1
ATOM 668 C CA . ALA A 1 84 ? -10.376 -7.757 6.753 1.00 94.06 84 ALA A CA 1
ATOM 669 C C . ALA A 1 84 ? -9.243 -8.297 5.863 1.00 94.06 84 ALA A C 1
ATOM 671 O O . ALA A 1 84 ? -9.168 -7.972 4.677 1.00 94.06 84 ALA A O 1
ATOM 672 N N . VAL A 1 85 ? -8.395 -9.173 6.413 1.00 89.69 85 VAL A N 1
ATOM 673 C CA . VAL A 1 85 ? -7.217 -9.741 5.720 1.00 89.69 85 VAL A CA 1
ATOM 674 C C . VAL A 1 85 ? -7.610 -10.479 4.436 1.00 89.69 85 VAL A C 1
ATOM 676 O O . VAL A 1 85 ? -6.883 -10.455 3.445 1.00 89.69 85 VAL A O 1
ATOM 679 N N . ALA A 1 86 ? -8.809 -11.065 4.414 1.00 88.38 86 ALA A N 1
ATOM 680 C CA . ALA A 1 86 ? -9.364 -11.751 3.251 1.00 88.38 86 ALA A CA 1
ATOM 681 C C . ALA A 1 86 ? -9.529 -10.853 2.005 1.00 88.38 86 ALA A C 1
ATOM 683 O O . ALA A 1 86 ? -9.588 -11.381 0.897 1.00 88.38 86 ALA A O 1
ATOM 684 N N . CYS A 1 87 ? -9.600 -9.524 2.158 1.00 89.56 87 CYS A N 1
ATOM 685 C CA . CYS A 1 87 ? -9.709 -8.596 1.028 1.00 89.56 87 CYS A CA 1
ATOM 686 C C . CYS A 1 87 ? -8.425 -8.558 0.193 1.00 89.56 87 CYS A C 1
ATOM 688 O O . CYS A 1 87 ? -8.474 -8.581 -1.035 1.00 89.56 87 CYS A O 1
ATOM 690 N N . ASN A 1 88 ? -7.279 -8.489 0.867 1.00 89.19 88 ASN A N 1
ATOM 691 C CA . ASN A 1 88 ? -5.955 -8.557 0.268 1.00 89.19 88 ASN A CA 1
ATOM 692 C C . ASN A 1 88 ? -4.943 -8.861 1.383 1.00 89.19 88 ASN A C 1
ATOM 694 O O . ASN A 1 88 ? -4.683 -8.005 2.231 1.00 89.19 88 ASN A O 1
ATOM 698 N N . ALA A 1 89 ? -4.397 -10.078 1.363 1.00 87.62 89 ALA A N 1
ATOM 699 C CA . ALA A 1 89 ? -3.442 -10.590 2.345 1.00 87.62 89 ALA A CA 1
ATOM 700 C C . ALA A 1 89 ? -1.978 -10.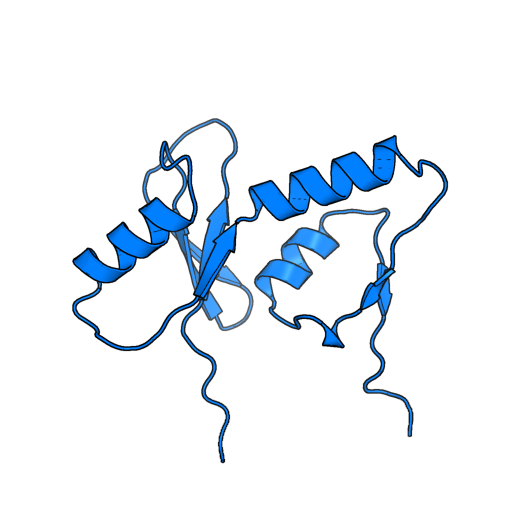317 1.948 1.00 87.62 89 ALA A C 1
ATOM 702 O O . ALA A 1 89 ? -1.073 -11.055 2.338 1.00 87.62 89 ALA A O 1
ATOM 703 N N . ASP A 1 90 ? -1.736 -9.299 1.119 1.00 85.75 90 ASP A N 1
ATOM 704 C CA . ASP A 1 90 ? -0.385 -8.898 0.748 1.00 85.75 90 ASP A CA 1
ATOM 705 C C . ASP A 1 90 ? 0.398 -8.421 1.995 1.00 85.75 90 ASP A C 1
ATOM 707 O O . ASP A 1 90 ? -0.064 -7.503 2.679 1.00 85.75 90 ASP A O 1
ATOM 711 N N . PRO A 1 91 ? 1.568 -9.010 2.325 1.00 81.56 91 PRO A N 1
ATOM 712 C CA . PRO A 1 91 ? 2.345 -8.649 3.506 1.00 81.56 91 PRO A CA 1
ATOM 713 C C . PRO A 1 91 ? 2.806 -7.195 3.525 1.00 81.56 91 PRO A C 1
ATOM 715 O O . PRO A 1 91 ? 2.979 -6.642 4.608 1.00 81.56 91 PRO A O 1
ATOM 718 N N . VAL A 1 92 ? 2.979 -6.557 2.363 1.00 81.00 92 VAL A N 1
ATOM 719 C CA . VAL A 1 92 ? 3.315 -5.132 2.300 1.00 81.00 92 VAL A CA 1
ATOM 720 C C . VAL A 1 92 ? 2.136 -4.310 2.783 1.00 81.00 92 VAL A C 1
ATOM 722 O O . VAL A 1 92 ? 2.295 -3.485 3.678 1.00 81.00 92 VAL A O 1
ATOM 725 N N . LEU A 1 93 ? 0.944 -4.572 2.244 1.00 86.25 93 LEU A N 1
ATOM 726 C CA . LEU A 1 93 ? -0.273 -3.900 2.687 1.00 86.25 93 LEU A CA 1
ATOM 727 C C . LEU A 1 93 ? -0.499 -4.136 4.182 1.00 86.25 93 LEU A C 1
ATOM 729 O O . LEU A 1 93 ? -0.733 -3.185 4.922 1.00 86.25 93 LEU A O 1
ATOM 733 N N . ALA A 1 94 ? -0.365 -5.381 4.644 1.00 87.12 94 ALA A N 1
ATOM 734 C CA . ALA A 1 94 ? -0.489 -5.708 6.059 1.00 87.12 94 ALA A CA 1
ATOM 735 C C . ALA A 1 94 ? 0.518 -4.927 6.917 1.00 87.12 94 ALA A C 1
ATOM 737 O O . ALA A 1 94 ? 0.146 -4.403 7.962 1.00 87.12 94 ALA A O 1
ATOM 738 N N . ARG A 1 95 ? 1.772 -4.784 6.471 1.00 83.88 95 ARG A N 1
ATOM 739 C CA . ARG A 1 95 ? 2.800 -4.020 7.188 1.00 83.88 95 ARG A CA 1
ATOM 740 C C . ARG A 1 95 ? 2.499 -2.523 7.227 1.00 83.88 95 ARG A C 1
ATOM 742 O O . ARG A 1 95 ? 2.599 -1.932 8.297 1.00 83.88 95 ARG A O 1
ATOM 749 N N . VAL A 1 96 ? 2.108 -1.931 6.097 1.00 85.25 96 VAL A N 1
ATOM 750 C CA . VAL A 1 96 ? 1.690 -0.520 6.016 1.00 85.25 96 VAL A CA 1
ATOM 751 C C . VAL A 1 96 ? 0.550 -0.258 6.995 1.00 85.25 96 VAL A C 1
ATOM 753 O O . VAL A 1 96 ? 0.613 0.677 7.787 1.00 85.25 96 VAL A O 1
ATOM 756 N N . LEU A 1 97 ? -0.472 -1.115 6.992 1.00 91.19 97 LEU A N 1
ATOM 757 C CA . LEU A 1 97 ? -1.610 -0.998 7.897 1.00 91.19 97 LEU A CA 1
ATOM 758 C C . LEU A 1 97 ? -1.194 -1.198 9.366 1.00 91.19 97 LEU A C 1
ATOM 760 O O . LEU A 1 97 ? -1.631 -0.432 10.216 1.00 91.19 97 LEU A O 1
ATOM 764 N N . ALA A 1 98 ? -0.306 -2.153 9.662 1.00 89.81 98 ALA A N 1
ATOM 765 C CA . ALA A 1 98 ? 0.159 -2.454 11.021 1.00 89.81 98 ALA A CA 1
ATOM 766 C C . ALA A 1 98 ? 1.020 -1.346 11.655 1.00 89.81 98 ALA A C 1
ATOM 768 O O . ALA A 1 98 ? 1.146 -1.309 12.875 1.00 89.81 98 ALA A O 1
ATOM 769 N N . ASN A 1 99 ? 1.584 -0.432 10.858 1.00 87.69 99 ASN A N 1
ATOM 770 C CA . ASN A 1 99 ? 2.272 0.761 11.366 1.00 87.69 99 ASN A CA 1
ATOM 771 C C . ASN A 1 99 ? 1.306 1.819 11.944 1.00 87.69 99 ASN A C 1
ATOM 773 O O . ASN A 1 99 ? 1.750 2.878 12.377 1.00 87.69 99 ASN A O 1
ATOM 777 N N . ASN A 1 100 ? -0.005 1.559 11.942 1.00 88.38 100 ASN A N 1
ATOM 778 C CA . ASN A 1 100 ? -1.031 2.450 12.472 1.00 88.38 100 ASN A CA 1
ATOM 779 C C . ASN A 1 100 ? -1.631 1.855 13.754 1.00 88.38 100 ASN A C 1
ATOM 781 O O . ASN A 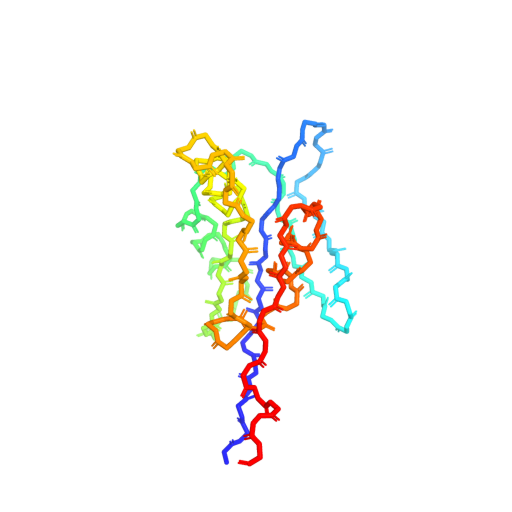1 100 ? -2.323 0.841 13.706 1.00 88.38 100 ASN A O 1
ATOM 785 N N . GLU A 1 101 ? -1.380 2.495 14.899 1.00 84.50 101 GLU A N 1
ATOM 786 C CA . GLU A 1 101 ? -1.754 1.985 16.233 1.00 84.50 101 GLU A CA 1
ATOM 787 C C . GLU A 1 101 ? -3.271 1.839 16.451 1.00 84.50 101 GLU A C 1
ATOM 789 O O . GLU A 1 101 ? -3.725 1.073 17.301 1.00 84.50 101 GLU A O 1
ATOM 794 N N . ASP A 1 102 ? -4.071 2.585 15.693 1.00 88.19 102 ASP A N 1
ATOM 795 C CA . ASP A 1 102 ? -5.530 2.630 15.772 1.00 88.19 102 ASP A CA 1
ATOM 796 C C . ASP A 1 102 ? -6.232 1.591 14.883 1.00 88.19 102 ASP A C 1
ATOM 798 O O . ASP A 1 102 ? -7.464 1.490 14.917 1.00 88.19 102 ASP A O 1
ATOM 802 N N . LEU A 1 103 ? -5.474 0.798 14.120 1.00 92.94 103 LEU A N 1
ATOM 803 C CA . LEU A 1 103 ? -5.991 -0.208 13.200 1.00 92.94 103 LEU A CA 1
ATOM 804 C C . LEU A 1 103 ? -5.756 -1.632 13.719 1.00 92.94 103 LEU A C 1
ATOM 806 O O . LEU A 1 103 ? -4.682 -1.993 14.189 1.00 92.94 103 LEU A O 1
ATOM 810 N N . SER A 1 104 ? -6.781 -2.472 13.590 1.00 93.81 104 SER A N 1
ATOM 811 C CA . SER A 1 104 ? -6.718 -3.908 13.892 1.00 93.81 104 SER A CA 1
ATOM 812 C C . SER A 1 104 ? -6.912 -4.755 12.632 1.00 93.81 104 SER A C 1
ATOM 814 O O . SER A 1 104 ? -7.2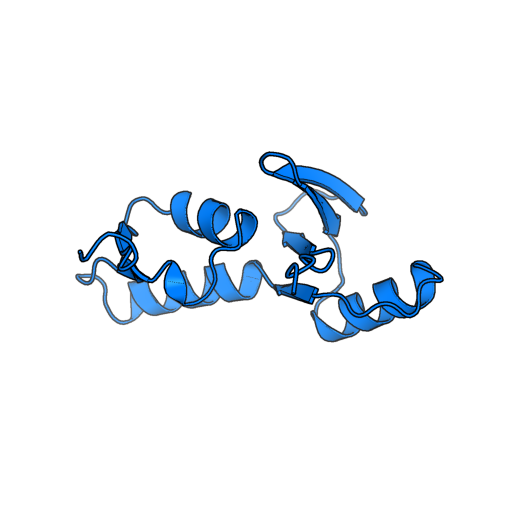99 -4.239 11.584 1.00 93.81 104 SER A O 1
ATOM 816 N N . PHE A 1 105 ? -6.678 -6.064 12.728 1.00 93.50 105 PHE A N 1
ATOM 817 C CA . PHE A 1 105 ? -6.894 -7.007 11.629 1.00 93.50 105 PHE A CA 1
ATOM 818 C C . PHE A 1 105 ? -7.999 -8.005 11.980 1.00 93.50 105 PHE A C 1
ATOM 820 O O . PHE A 1 105 ? -7.989 -8.590 13.062 1.00 93.50 105 PHE A O 1
ATOM 827 N N . GLU A 1 106 ? -8.924 -8.228 11.047 1.00 91.94 106 GLU A N 1
ATOM 828 C CA . GLU A 1 106 ? -9.922 -9.293 11.119 1.00 91.94 106 GLU A CA 1
ATOM 829 C C . GLU A 1 106 ? -9.526 -10.419 10.159 1.00 91.94 106 GLU A C 1
ATOM 831 O O . GLU A 1 106 ? -9.468 -10.234 8.939 1.00 91.94 106 GLU A O 1
ATOM 836 N N . ASP A 1 107 ? -9.298 -11.611 10.708 1.00 82.69 107 ASP A N 1
ATOM 837 C CA . ASP A 1 107 ? -9.087 -12.823 9.928 1.00 82.69 107 ASP A CA 1
ATOM 838 C C . ASP A 1 107 ? -10.286 -13.770 10.073 1.00 82.69 107 ASP A C 1
ATOM 840 O O . ASP A 1 107 ? -10.585 -14.287 11.151 1.00 82.69 107 ASP A O 1
ATOM 844 N N . LYS A 1 108 ? -10.998 -13.992 8.963 1.00 70.56 108 LYS A N 1
ATOM 845 C CA . LYS A 1 108 ? -12.157 -14.896 8.912 1.00 70.56 108 LYS A CA 1
ATOM 846 C C . LYS A 1 108 ? -11.781 -16.341 8.575 1.00 70.56 108 LYS A C 1
ATOM 848 O O . LYS A 1 108 ? -12.665 -17.193 8.587 1.00 70.56 108 LYS A O 1
ATOM 853 N N . SER A 1 109 ? -10.506 -16.632 8.314 1.00 64.50 109 SER A N 1
ATOM 854 C CA . SER A 1 109 ? -10.035 -17.974 7.946 1.00 64.50 109 SER A CA 1
ATOM 855 C C . SER A 1 109 ? -10.028 -18.983 9.107 1.00 64.50 109 SER A C 1
ATOM 857 O O . SER A 1 109 ? -9.914 -20.180 8.869 1.00 64.50 109 SER A O 1
ATOM 859 N N . LEU A 1 110 ? -10.242 -18.530 10.352 1.00 51.62 110 LEU A N 1
ATOM 860 C CA . LEU A 1 110 ? -10.309 -19.373 11.558 1.00 51.62 110 LEU A CA 1
ATOM 861 C C . LEU A 1 110 ? -11.729 -19.793 11.989 1.00 51.62 110 LEU A C 1
ATOM 863 O O . LEU A 1 110 ? -11.907 -20.358 13.072 1.00 51.62 110 LEU A O 1
ATOM 867 N N . ARG A 1 111 ? -12.766 -19.548 11.179 1.00 45.62 111 ARG A N 1
ATOM 868 C CA . ARG A 1 111 ? -14.105 -20.093 11.463 1.00 45.62 111 ARG A CA 1
ATOM 869 C C . ARG A 1 111 ? -14.227 -21.493 10.849 1.00 45.62 111 ARG A C 1
ATOM 871 O O . ARG A 1 111 ? -14.341 -21.604 9.637 1.00 45.62 111 ARG A O 1
ATOM 878 N N . LYS A 1 112 ? -14.127 -22.478 11.753 1.00 40.03 112 LYS A N 1
ATOM 879 C CA . LYS A 1 112 ? -14.328 -23.939 11.642 1.00 40.03 112 LYS A CA 1
ATOM 880 C C . LYS A 1 112 ? -15.002 -24.456 10.374 1.00 40.03 112 LYS A C 1
ATOM 882 O O . LYS A 1 112 ? -16.107 -23.961 10.065 1.00 40.03 112 LYS A O 1
#

Organism: Caenorhabditis japonica (NCBI:txid281687)

Sequence (112 aa):
MVRHRLPSSTYYTPAGEPEWSREQFGEQSIAVLSGAYRNPIEMARHVAASCGSHQPFFVMDVAAIERRLEALRVCFPRLRPSYAVACNADPVLARVLANNEDLSFEDKSLRK

pLDDT: mean 74.05, std 17.19, range [36.81, 97.5]

Radius of gyration: 15.89 Å; chains: 1; bounding box: 32×39×38 Å

Secondary structure (DSSP, 8-state):
---PPPPEEEE---SS--S-EEEEETTEEEEEE-SS---HHHHHHHHHHHS---S--EEEEHHHHHHHHHHHHHH-TT---EEEGGG---HHHHHHHHT-TT-EEE--TT--

Foldseek 3Di:
DDPDDAQEAEEDEDPDDDAWDFDDQDPHTHIYGYDDPPDQVVVVVVCVVPVPDPDDYDYYYLVVVVVVVVVCCVVPVPDQEEAECVVPVPSVSVVSQVVDPSYHYDYPPPDD